Protein AF-A0A9E1JWP5-F1 (afdb_monomer)

Solvent-accessible surface area (backbone atoms only — not comparable to full-atom values): 7612 Å² total; per-residue (Å²): 111,70,70,62,51,55,50,48,55,52,43,50,50,52,27,52,54,22,52,48,39,33,73,70,42,87,47,67,68,60,11,50,54,23,44,45,51,25,50,55,39,47,25,54,53,28,49,74,68,72,36,54,70,60,21,51,46,44,47,54,47,46,48,53,49,52,46,47,51,47,52,52,51,59,65,71,44,82,80,72,88,74,72,92,70,92,63,67,77,74,50,50,65,55,5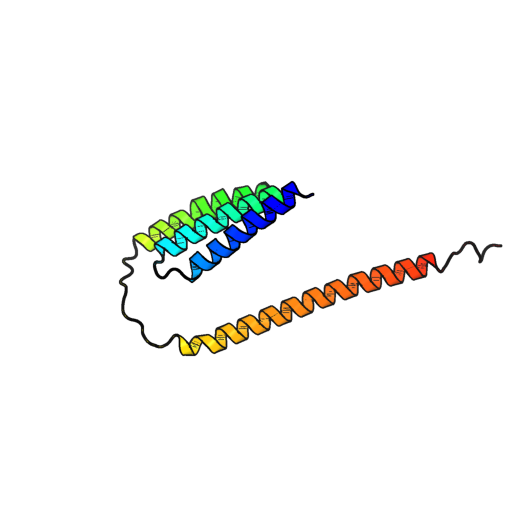5,50,51,54,50,50,52,56,50,50,52,50,51,51,53,55,51,54,53,53,51,55,55,52,53,53,52,52,52,53,50,51,58,64,68,58,55,73,68,70,82,74,110

Sequence (137 aa):
MMIKEIIFYTFSSILICGSLGVVLFRNPVYSAISLILTFITSAFLWFLLESEFLALILILVYVGAVMVLFLFVIMMLNINKQKKTSRFNSIAPLSLLIGLVILLELITLIWLQSTQFKETEAIVSNALSENNTLELG

Radius of gyration: 24.28 Å; Cα contacts (8 Å, |Δi|>4): 75; chains: 1; bounding box: 35×59×73 Å

Nearest PDB structures (foldseek):
  6tjv-assembly1_G  TM=8.830E-01  e=1.222E-05  Thermosynechococcus vestitus BP-1
  7zmh-assembly1_6  TM=8.378E-01  e=4.955E-05  Thermochaetoides thermophila DSM 1495
  7wg5-assembly1_G  TM=7.679E-01  e=1.809E-05  Arabidopsis thaliana
  8bef-assembly1_J  TM=7.869E-01  e=4.955E-05  Arabidopsis thaliana
  7ar8-assembly1_J  TM=7.041E-01  e=1.436E-04  Arabidopsis thaliana

Structure (mmCIF, N/CA/C/O backbone):
data_AF-A0A9E1JWP5-F1
#
_entry.id   AF-A0A9E1JWP5-F1
#
loop_
_atom_site.group_PDB
_atom_site.id
_atom_site.type_symbol
_atom_site.label_atom_id
_atom_site.label_alt_id
_atom_site.label_comp_id
_atom_site.label_asym_id
_atom_site.label_entity_id
_atom_site.label_seq_id
_atom_site.pdbx_PDB_ins_code
_atom_site.Cartn_x
_atom_site.Cartn_y
_atom_site.Cartn_z
_atom_site.occupancy
_atom_site.B_iso_or_equiv
_atom_site.auth_seq_id
_atom_site.auth_comp_id
_atom_site.auth_asym_id
_atom_site.auth_atom_id
_atom_site.pdbx_PDB_model_num
ATOM 1 N N . MET A 1 1 ? 18.212 -4.851 -15.940 1.00 63.19 1 MET A N 1
ATOM 2 C CA . MET A 1 1 ? 17.413 -5.599 -14.946 1.00 63.19 1 MET A CA 1
ATOM 3 C C . MET A 1 1 ? 17.635 -5.066 -13.536 1.00 63.19 1 MET A C 1
ATOM 5 O O . MET A 1 1 ? 16.721 -4.457 -13.000 1.00 63.19 1 MET A O 1
ATOM 9 N N . MET A 1 2 ? 18.866 -5.109 -13.014 1.00 83.94 2 MET A N 1
ATOM 10 C CA . MET A 1 2 ? 19.168 -4.804 -11.605 1.00 83.94 2 MET A CA 1
ATOM 11 C C . MET A 1 2 ? 18.658 -3.449 -11.061 1.00 83.94 2 MET A C 1
ATOM 13 O O . MET A 1 2 ? 18.109 -3.407 -9.968 1.00 83.94 2 MET A O 1
ATOM 17 N N . ILE A 1 3 ? 18.775 -2.335 -11.805 1.00 91.38 3 ILE A N 1
ATOM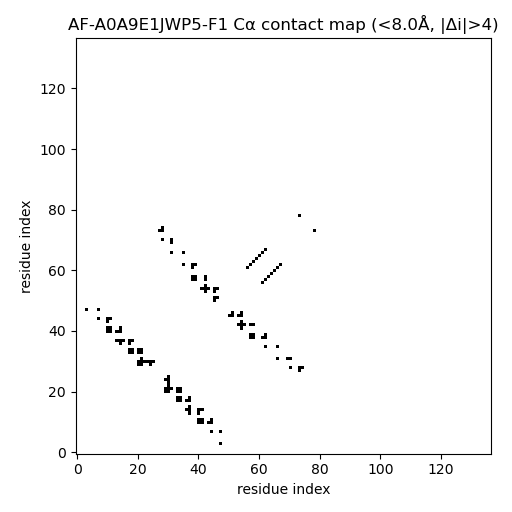 18 C CA . ILE A 1 3 ? 18.344 -1.016 -11.287 1.00 91.38 3 ILE A CA 1
ATOM 19 C C . ILE A 1 3 ? 16.819 -0.935 -11.092 1.00 91.38 3 ILE A C 1
ATOM 21 O O . ILE A 1 3 ? 16.354 -0.404 -10.087 1.00 91.38 3 ILE A O 1
ATOM 25 N N . LYS A 1 4 ? 16.038 -1.490 -12.035 1.00 90.25 4 LYS A N 1
ATOM 26 C CA . LYS A 1 4 ? 14.568 -1.479 -11.981 1.00 90.25 4 LYS A CA 1
ATOM 27 C C . LYS A 1 4 ? 14.080 -2.347 -10.820 1.00 90.25 4 LYS A C 1
ATOM 29 O O . LYS A 1 4 ? 13.182 -1.938 -10.099 1.00 90.25 4 LYS A O 1
ATOM 34 N N . GLU A 1 5 ? 14.716 -3.495 -10.599 1.00 92.69 5 GLU A N 1
ATOM 35 C CA . GLU A 1 5 ? 14.410 -4.401 -9.484 1.00 92.69 5 GLU A CA 1
ATOM 36 C C . GLU A 1 5 ? 14.709 -3.763 -8.122 1.00 92.69 5 GLU A C 1
ATOM 38 O O . GLU A 1 5 ? 13.864 -3.803 -7.232 1.00 92.69 5 GLU A O 1
ATOM 43 N N . ILE A 1 6 ? 15.866 -3.109 -7.962 1.00 94.94 6 ILE A N 1
ATOM 44 C CA . ILE A 1 6 ? 16.216 -2.408 -6.713 1.00 94.94 6 ILE A CA 1
ATOM 45 C C . ILE A 1 6 ? 15.183 -1.321 -6.393 1.00 94.94 6 ILE A C 1
ATOM 47 O O . ILE A 1 6 ? 14.713 -1.221 -5.256 1.00 94.94 6 ILE A O 1
ATOM 51 N N . ILE A 1 7 ? 14.806 -0.525 -7.397 1.00 94.62 7 ILE A N 1
ATOM 52 C CA . ILE A 1 7 ? 13.763 0.497 -7.269 1.00 94.62 7 ILE A CA 1
ATOM 53 C C . ILE A 1 7 ? 12.444 -0.173 -6.870 1.00 94.62 7 ILE A C 1
ATOM 55 O O . ILE A 1 7 ? 11.857 0.195 -5.854 1.00 94.62 7 ILE A O 1
ATOM 59 N N . PHE A 1 8 ? 12.017 -1.204 -7.600 1.00 95.12 8 PHE A N 1
ATOM 60 C CA . PHE A 1 8 ? 10.780 -1.929 -7.324 1.00 95.12 8 PHE A CA 1
ATOM 61 C C . PHE A 1 8 ? 10.709 -2.435 -5.879 1.00 95.12 8 PHE A C 1
ATOM 63 O O . PHE A 1 8 ? 9.745 -2.130 -5.177 1.00 95.12 8 PHE A O 1
ATOM 70 N N . TYR A 1 9 ? 11.734 -3.143 -5.397 1.00 95.38 9 TYR A N 1
ATOM 71 C CA . TYR A 1 9 ? 11.742 -3.677 -4.033 1.00 95.38 9 TYR A CA 1
ATOM 72 C C . TYR A 1 9 ? 11.754 -2.577 -2.971 1.00 95.38 9 TYR A C 1
ATOM 74 O O . TYR A 1 9 ? 11.083 -2.709 -1.946 1.00 95.38 9 TYR A O 1
ATOM 82 N N . THR A 1 10 ? 12.448 -1.468 -3.228 1.00 95.94 10 THR A N 1
ATOM 83 C CA . THR A 1 10 ? 12.471 -0.317 -2.315 1.00 95.94 10 THR A CA 1
ATOM 84 C C . THR A 1 10 ? 11.079 0.305 -2.189 1.00 95.94 10 THR A C 1
ATOM 86 O O . THR A 1 10 ? 10.547 0.418 -1.083 1.00 95.94 10 THR A O 1
ATOM 89 N N . PHE A 1 11 ? 10.444 0.650 -3.314 1.00 96.38 11 PHE A N 1
ATOM 90 C CA . PHE A 1 11 ? 9.100 1.239 -3.322 1.00 96.38 11 PHE A CA 1
ATOM 91 C C . PHE A 1 11 ? 8.042 0.250 -2.812 1.00 96.38 11 PHE A C 1
ATOM 93 O O . PHE A 1 11 ? 7.182 0.635 -2.024 1.00 96.38 11 PHE A O 1
ATOM 100 N N . SER A 1 12 ? 8.133 -1.034 -3.164 1.00 96.81 12 SER A N 1
ATOM 101 C CA . SER A 1 12 ? 7.228 -2.070 -2.653 1.00 96.81 12 SER A CA 1
ATOM 102 C C . SER A 1 12 ? 7.351 -2.238 -1.137 1.00 96.81 12 SER A C 1
ATOM 104 O O . SER A 1 12 ? 6.335 -2.363 -0.454 1.00 96.81 12 SER A O 1
ATOM 106 N N . SER A 1 13 ? 8.566 -2.207 -0.580 1.00 96.81 13 SER A N 1
ATOM 107 C CA . SER A 1 13 ? 8.753 -2.286 0.872 1.00 96.81 13 SER A CA 1
ATOM 108 C C . SER A 1 13 ? 8.154 -1.068 1.579 1.00 96.81 13 SER A C 1
ATOM 110 O O . SER A 1 13 ? 7.498 -1.223 2.608 1.00 96.81 13 SER A O 1
ATOM 112 N N . ILE A 1 14 ? 8.339 0.135 1.025 1.00 97.19 14 ILE A N 1
ATOM 113 C CA . ILE A 1 14 ? 7.745 1.371 1.559 1.00 97.19 14 ILE A CA 1
A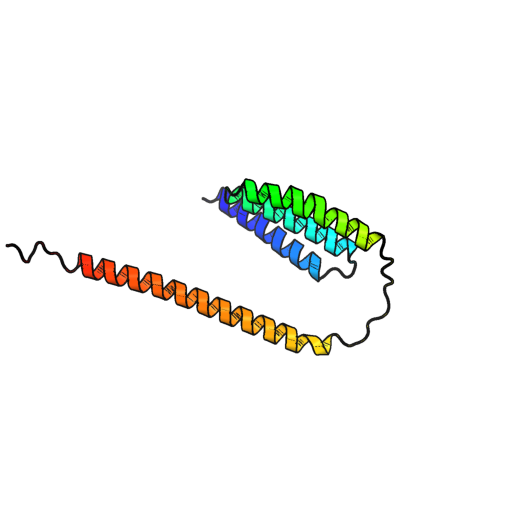TOM 114 C C . ILE A 1 14 ? 6.215 1.301 1.500 1.00 97.19 14 ILE A C 1
ATOM 116 O O . ILE A 1 14 ? 5.554 1.676 2.468 1.00 97.19 14 ILE A O 1
ATOM 120 N N . LEU A 1 15 ? 5.652 0.773 0.410 1.00 97.50 15 LEU A N 1
ATOM 121 C CA . LEU A 1 15 ? 4.208 0.607 0.239 1.00 97.50 15 LEU A CA 1
ATOM 122 C C . LEU A 1 15 ? 3.632 -0.328 1.303 1.00 97.50 15 LEU A C 1
ATOM 124 O O . LEU A 1 15 ? 2.645 0.021 1.951 1.00 97.50 15 LEU A O 1
ATOM 128 N N . ILE A 1 16 ? 4.270 -1.479 1.536 1.00 97.06 16 ILE A N 1
ATOM 129 C CA . ILE A 1 16 ? 3.836 -2.431 2.567 1.00 97.06 16 ILE A CA 1
ATOM 130 C C . ILE A 1 16 ? 3.898 -1.771 3.948 1.00 97.06 16 ILE A C 1
ATOM 132 O O . ILE A 1 16 ? 2.895 -1.774 4.666 1.00 97.06 16 ILE A O 1
ATOM 136 N N . CYS A 1 17 ? 5.015 -1.126 4.296 1.00 96.25 17 CYS A N 1
ATOM 137 C CA . CYS A 1 17 ? 5.159 -0.404 5.563 1.00 96.25 17 CYS A CA 1
ATOM 138 C C . CYS A 1 17 ? 4.091 0.690 5.737 1.00 96.25 17 CYS A C 1
ATOM 140 O O . CYS A 1 17 ? 3.489 0.806 6.806 1.00 96.25 17 CYS A O 1
ATOM 142 N N . GLY A 1 18 ? 3.808 1.460 4.684 1.00 95.44 18 GLY A N 1
ATOM 143 C CA . GLY A 1 18 ? 2.761 2.479 4.684 1.00 95.44 18 GLY A CA 1
ATOM 144 C C . GLY A 1 18 ? 1.361 1.887 4.860 1.00 95.44 18 GLY A C 1
ATOM 145 O O . GLY A 1 18 ? 0.563 2.432 5.622 1.00 95.44 18 GLY A O 1
ATOM 146 N N . SER A 1 19 ? 1.066 0.751 4.219 1.00 96.44 19 SER A N 1
ATOM 147 C CA . SER A 1 19 ? -0.241 0.081 4.305 1.00 96.44 19 SER A CA 1
ATOM 148 C C . SER A 1 19 ? -0.499 -0.488 5.699 1.00 96.44 19 SER A C 1
ATOM 150 O O . SER A 1 19 ? -1.605 -0.373 6.229 1.00 96.44 19 SER A O 1
ATOM 152 N N . LEU A 1 20 ? 0.552 -0.997 6.349 1.00 95.81 20 LEU A N 1
ATOM 153 C CA . LEU A 1 20 ? 0.505 -1.370 7.755 1.00 95.81 20 LEU A CA 1
ATOM 154 C C . LEU A 1 20 ? 0.202 -0.141 8.615 1.00 95.81 20 LEU A C 1
ATOM 156 O O . LEU A 1 20 ? -0.680 -0.205 9.467 1.00 95.81 20 LEU A O 1
ATOM 160 N N . GLY A 1 21 ? 0.851 0.998 8.355 1.00 93.25 21 GLY A N 1
ATOM 161 C CA . GLY A 1 21 ? 0.566 2.257 9.048 1.00 93.25 21 GLY A CA 1
ATOM 162 C C . GLY A 1 21 ? -0.913 2.665 8.993 1.00 93.25 21 GLY A C 1
ATOM 163 O O . GLY A 1 21 ? -1.472 3.062 10.016 1.00 93.25 21 GLY A O 1
ATOM 164 N N . VAL A 1 22 ? -1.587 2.479 7.851 1.00 94.25 22 VAL A N 1
ATOM 165 C CA . VAL A 1 22 ? -3.027 2.780 7.695 1.00 94.25 22 VAL A CA 1
ATOM 166 C C . VAL A 1 22 ? -3.878 2.028 8.721 1.00 94.25 22 VAL A C 1
ATOM 168 O O . VAL A 1 22 ? -4.769 2.618 9.335 1.00 94.25 22 VAL A O 1
ATOM 171 N N . VAL A 1 23 ? -3.587 0.742 8.928 1.00 91.56 23 VAL A N 1
ATOM 172 C CA . VAL A 1 23 ? -4.374 -0.150 9.794 1.00 91.56 23 VAL A CA 1
ATOM 173 C C . VAL A 1 23 ? -3.927 -0.073 11.257 1.00 91.56 23 VAL A C 1
ATOM 175 O O . VAL A 1 23 ? -4.750 -0.187 12.166 1.00 91.56 23 VAL A O 1
ATOM 178 N N . LEU A 1 24 ? -2.629 0.116 11.507 1.00 91.31 24 LEU A N 1
ATOM 179 C CA . LEU A 1 24 ? -2.058 0.098 12.856 1.00 91.31 24 LEU A CA 1
ATOM 180 C C . LEU A 1 24 ? -2.272 1.420 13.606 1.00 91.31 24 LEU A C 1
ATOM 182 O O . LEU A 1 24 ? -2.369 1.416 14.840 1.00 91.31 24 LEU A O 1
ATOM 186 N N . PHE A 1 25 ? -2.334 2.560 12.909 1.00 89.25 25 PHE A N 1
ATOM 187 C CA . PHE A 1 25 ? -2.524 3.845 13.576 1.00 89.25 25 PHE A CA 1
ATOM 188 C C . PHE A 1 25 ? -3.941 3.990 14.142 1.00 89.25 25 PHE A C 1
ATOM 190 O O . PHE A 1 25 ? -4.950 3.786 13.481 1.00 89.25 25 PHE A O 1
ATOM 197 N N . ARG A 1 26 ? -4.015 4.386 15.418 1.00 83.94 26 ARG A N 1
ATOM 198 C CA . ARG A 1 26 ? -5.287 4.577 16.142 1.00 83.94 26 ARG A CA 1
ATOM 199 C C . ARG A 1 26 ? -5.899 5.956 15.911 1.00 83.94 26 ARG A C 1
ATOM 201 O O . ARG A 1 26 ? -7.045 6.183 16.284 1.00 83.94 26 ARG A O 1
ATOM 208 N N . ASN A 1 27 ? -5.112 6.897 15.390 1.00 86.12 27 ASN A N 1
ATOM 209 C CA . ASN A 1 27 ? -5.600 8.213 15.013 1.00 86.12 27 ASN A CA 1
ATOM 210 C C . ASN A 1 27 ? -5.893 8.195 13.506 1.00 86.12 27 ASN A C 1
ATOM 212 O O . ASN A 1 27 ? -4.947 8.024 12.732 1.00 86.12 27 ASN A O 1
ATOM 216 N N . PRO A 1 28 ? -7.148 8.416 13.091 1.00 88.38 28 PRO A N 1
ATOM 217 C CA . PRO A 1 28 ? -7.535 8.377 11.684 1.00 88.38 28 PRO A CA 1
ATOM 218 C C . PRO A 1 28 ? -6.793 9.409 10.831 1.00 88.38 28 PRO A C 1
ATOM 220 O O . PRO A 1 28 ? -6.569 9.154 9.653 1.00 88.38 28 PRO A O 1
ATOM 223 N N . VAL A 1 29 ? -6.339 10.527 11.411 1.00 90.25 29 VAL A N 1
ATOM 224 C CA . VAL A 1 29 ? -5.510 11.509 10.691 1.00 90.25 29 VAL A CA 1
ATOM 225 C C . VAL A 1 29 ? -4.162 10.901 10.299 1.00 90.25 29 VAL A C 1
ATOM 227 O O . VAL A 1 29 ? -3.747 11.016 9.148 1.00 90.25 29 VAL A O 1
ATOM 230 N N . TYR A 1 30 ? -3.498 10.190 11.219 1.00 90.69 30 TYR A N 1
ATOM 231 C CA . TYR A 1 30 ? -2.236 9.506 10.910 1.00 90.69 30 TYR A CA 1
ATOM 232 C C . TYR A 1 30 ? -2.453 8.335 9.944 1.00 90.69 30 TYR A C 1
ATOM 234 O O . TYR A 1 30 ? -1.644 8.150 9.037 1.00 90.69 30 TYR A O 1
ATOM 242 N N . SER A 1 31 ? -3.561 7.596 10.073 1.00 92.38 31 SER A N 1
ATOM 243 C CA . SER A 1 31 ? -3.933 6.554 9.105 1.00 92.38 31 SER A CA 1
ATOM 244 C C . SER A 1 31 ? -4.131 7.121 7.700 1.00 92.38 31 SER A C 1
ATOM 246 O O . SER A 1 31 ? -3.633 6.548 6.736 1.00 92.38 31 SER A O 1
ATOM 248 N N . ALA A 1 32 ? -4.808 8.264 7.569 1.00 92.62 32 ALA A N 1
ATOM 249 C CA . ALA A 1 32 ? -5.073 8.889 6.277 1.00 92.62 32 ALA A CA 1
ATOM 250 C C . ALA A 1 32 ? -3.807 9.477 5.628 1.00 92.62 32 ALA A C 1
ATOM 252 O O . ALA A 1 32 ? -3.616 9.327 4.424 1.00 92.62 32 ALA A O 1
ATOM 253 N N . ILE A 1 33 ? -2.895 10.069 6.407 1.00 92.62 33 ILE A N 1
ATOM 254 C CA . ILE A 1 33 ? -1.580 10.499 5.896 1.00 92.62 33 ILE A CA 1
ATOM 255 C C . ILE A 1 33 ? -0.762 9.286 5.418 1.00 92.62 33 ILE A C 1
ATOM 257 O O . ILE A 1 33 ? -0.148 9.338 4.352 1.00 92.62 33 ILE A O 1
ATOM 261 N N . SER A 1 34 ? -0.797 8.173 6.161 1.00 94.94 34 SER A N 1
ATOM 262 C CA . SER A 1 34 ? -0.161 6.915 5.741 1.00 94.94 34 SER A CA 1
ATOM 263 C C . SER A 1 34 ? -0.778 6.369 4.449 1.00 94.94 34 SER A C 1
ATOM 265 O O . SER A 1 34 ? -0.063 5.871 3.585 1.00 94.94 34 SER A O 1
ATOM 267 N N . LEU A 1 35 ? -2.093 6.515 4.272 1.00 94.62 35 LEU A N 1
ATOM 268 C CA . LEU A 1 35 ? -2.802 6.088 3.065 1.00 94.62 35 LEU A CA 1
ATOM 269 C C . LEU A 1 35 ? -2.391 6.926 1.845 1.00 94.62 35 LEU A C 1
ATOM 271 O O . LEU A 1 35 ? -2.104 6.376 0.783 1.00 94.62 35 LEU A O 1
ATOM 275 N N . ILE A 1 36 ? -2.262 8.244 2.010 1.00 95.69 36 ILE A N 1
ATOM 276 C CA . ILE A 1 36 ? -1.733 9.131 0.964 1.00 95.69 36 ILE A CA 1
ATOM 277 C C . ILE A 1 36 ? -0.327 8.696 0.543 1.00 95.69 36 ILE A C 1
ATOM 279 O O . ILE A 1 36 ? -0.064 8.575 -0.654 1.00 95.69 36 ILE A O 1
ATOM 283 N N . LEU A 1 37 ? 0.549 8.392 1.509 1.00 96.38 37 LEU A N 1
ATOM 284 C CA 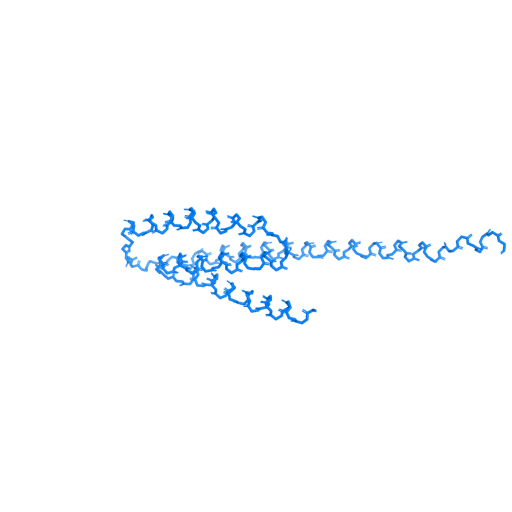. LEU A 1 37 ? 1.880 7.862 1.216 1.00 96.38 37 LEU A CA 1
ATOM 285 C C . LEU A 1 37 ? 1.788 6.581 0.373 1.00 96.38 37 LEU A C 1
ATOM 287 O O . LEU A 1 37 ? 2.443 6.502 -0.661 1.00 96.38 37 LEU A O 1
ATOM 291 N N . THR A 1 38 ? 0.931 5.621 0.745 1.00 97.19 38 THR A N 1
ATOM 292 C CA . THR A 1 38 ? 0.784 4.364 -0.017 1.00 97.19 38 THR A CA 1
ATOM 293 C C . THR A 1 38 ? 0.321 4.569 -1.455 1.00 97.19 38 THR A C 1
ATOM 295 O O . THR A 1 38 ? 0.850 3.917 -2.353 1.00 97.19 38 THR A O 1
ATOM 298 N N . PHE A 1 39 ? -0.616 5.486 -1.706 1.00 96.62 39 PHE A N 1
ATOM 299 C CA . PHE A 1 39 ? -1.085 5.769 -3.063 1.00 96.62 39 PHE A CA 1
ATOM 300 C C . PHE A 1 39 ? -0.028 6.473 -3.907 1.00 96.62 39 PHE A C 1
ATOM 302 O O . PHE A 1 39 ? 0.151 6.117 -5.069 1.00 96.62 39 PHE A O 1
ATOM 309 N N . ILE A 1 40 ? 0.730 7.405 -3.325 1.00 96.44 40 ILE A N 1
ATOM 310 C CA . ILE A 1 40 ? 1.856 8.035 -4.022 1.00 96.44 40 ILE A CA 1
ATOM 311 C C . ILE A 1 40 ? 2.921 6.981 -4.361 1.00 96.44 40 ILE A C 1
ATOM 313 O O . ILE A 1 40 ? 3.371 6.902 -5.503 1.00 96.44 40 ILE A O 1
ATOM 317 N N . THR A 1 41 ? 3.291 6.118 -3.410 1.00 97.19 41 THR A N 1
ATOM 318 C CA . THR A 1 41 ? 4.249 5.023 -3.640 1.00 97.19 41 THR A CA 1
ATOM 319 C C . THR A 1 41 ? 3.744 4.031 -4.696 1.00 97.19 41 THR A C 1
ATOM 321 O O . THR A 1 41 ? 4.518 3.596 -5.547 1.00 97.19 41 THR A O 1
ATOM 324 N N . SER A 1 42 ? 2.448 3.715 -4.699 1.00 97.00 42 SER A N 1
ATOM 325 C CA . SER A 1 42 ? 1.830 2.862 -5.720 1.00 97.00 42 SER A CA 1
ATOM 326 C C . SER A 1 42 ? 1.850 3.505 -7.108 1.00 97.00 42 SER A C 1
ATOM 328 O O . SER A 1 42 ? 2.071 2.805 -8.093 1.00 97.00 42 SER A O 1
ATOM 330 N N . ALA A 1 43 ? 1.672 4.825 -7.209 1.00 96.69 43 ALA A N 1
ATOM 331 C CA . ALA A 1 43 ? 1.772 5.529 -8.485 1.00 96.69 43 ALA A CA 1
ATOM 332 C C . ALA A 1 43 ? 3.191 5.435 -9.071 1.00 96.69 43 ALA A C 1
ATOM 334 O O . ALA A 1 43 ? 3.345 5.210 -10.269 1.00 96.69 43 ALA A O 1
ATOM 335 N N . PHE A 1 44 ? 4.229 5.515 -8.229 1.00 95.31 44 PHE A N 1
ATOM 336 C CA . PHE A 1 44 ? 5.611 5.276 -8.661 1.00 95.31 44 PHE A CA 1
ATOM 337 C C . PHE A 1 44 ? 5.840 3.845 -9.162 1.00 95.31 44 PHE A C 1
ATOM 339 O O . PHE A 1 44 ? 6.548 3.658 -10.152 1.00 95.31 44 PHE A O 1
ATOM 346 N N . LEU A 1 45 ? 5.217 2.839 -8.538 1.00 95.75 45 LEU A N 1
ATOM 347 C CA . LEU A 1 45 ? 5.255 1.468 -9.056 1.00 95.75 45 LEU A CA 1
ATOM 348 C C . LEU A 1 45 ? 4.560 1.367 -10.421 1.00 95.75 45 LEU A C 1
ATOM 350 O O . LEU A 1 45 ? 5.106 0.739 -11.324 1.00 95.75 45 LEU A O 1
ATOM 354 N N . TRP A 1 46 ? 3.412 2.024 -10.613 1.00 95.50 46 TRP A N 1
ATOM 355 C CA . TRP A 1 46 ? 2.728 2.065 -11.912 1.00 95.50 46 TRP A CA 1
ATOM 356 C C . TRP A 1 46 ? 3.516 2.798 -12.999 1.00 95.50 46 TRP A C 1
ATOM 358 O O . TRP A 1 46 ? 3.514 2.336 -14.138 1.00 95.50 46 TRP A O 1
ATOM 368 N N . PHE A 1 47 ? 4.270 3.847 -12.662 1.00 93.75 47 PHE A N 1
ATOM 369 C CA . PHE A 1 47 ? 5.232 4.433 -13.601 1.00 93.75 47 PHE A CA 1
ATOM 370 C C . PHE A 1 47 ? 6.337 3.449 -13.996 1.00 93.75 47 PHE A C 1
ATOM 372 O O . PHE A 1 47 ? 6.730 3.406 -15.158 1.00 93.75 47 PHE A O 1
ATOM 379 N N . LEU A 1 48 ? 6.812 2.620 -13.062 1.00 93.12 48 LEU A N 1
ATOM 380 C CA . LEU A 1 48 ? 7.823 1.598 -13.354 1.00 93.12 48 LEU A CA 1
ATOM 381 C C . LEU A 1 48 ? 7.297 0.489 -14.284 1.00 93.12 48 LEU A C 1
ATOM 383 O O . LEU A 1 48 ? 8.074 -0.107 -15.028 1.00 93.12 48 LEU A O 1
ATOM 387 N N . LEU A 1 49 ? 5.985 0.243 -14.235 1.00 93.62 49 LEU A N 1
ATOM 388 C CA . LEU A 1 49 ? 5.226 -0.661 -15.107 1.00 93.62 49 LEU A CA 1
ATOM 389 C C . LEU A 1 49 ? 4.803 -0.008 -16.436 1.00 93.62 49 LEU A C 1
ATOM 391 O O . LEU A 1 49 ? 4.037 -0.615 -17.179 1.00 93.62 49 LEU A O 1
ATOM 395 N N . GLU A 1 50 ? 5.256 1.218 -16.722 1.00 93.69 50 GLU A N 1
ATOM 396 C CA . GLU A 1 50 ? 4.901 1.978 -17.933 1.00 93.69 50 GLU A CA 1
ATOM 397 C C . GLU A 1 50 ? 3.376 2.229 -18.057 1.00 93.69 50 GLU A C 1
ATOM 399 O O . GLU A 1 50 ? 2.840 2.486 -19.133 1.00 93.69 50 GLU A O 1
ATOM 404 N N . SER A 1 51 ? 2.652 2.204 -16.928 1.00 95.44 51 SER A N 1
ATOM 405 C CA . SER A 1 51 ? 1.211 2.475 -16.839 1.00 95.44 51 SER A CA 1
ATOM 406 C C . SER A 1 51 ? 0.954 3.932 -16.442 1.00 95.44 51 SER A C 1
ATOM 408 O O . SER A 1 51 ? 0.506 4.249 -15.336 1.00 95.44 51 SER A O 1
ATOM 410 N N . GLU A 1 52 ? 1.275 4.847 -17.354 1.00 93.81 52 GLU A N 1
ATOM 411 C CA . GLU A 1 52 ? 1.286 6.288 -17.071 1.00 93.81 52 GLU A CA 1
ATOM 412 C C . GLU A 1 52 ? -0.107 6.843 -16.752 1.00 93.81 52 GLU A C 1
ATOM 414 O O . GLU A 1 52 ? -0.297 7.535 -15.752 1.00 93.81 52 GLU A O 1
ATOM 419 N N . PHE A 1 53 ? -1.110 6.507 -17.566 1.00 96.31 53 PHE A N 1
ATOM 420 C CA . PHE A 1 53 ? -2.478 7.001 -17.384 1.00 96.31 53 PHE A CA 1
ATOM 421 C C . PHE A 1 53 ? -3.067 6.589 -16.029 1.00 96.31 53 PHE A C 1
ATOM 423 O O . PHE A 1 53 ? -3.682 7.400 -15.334 1.00 96.31 53 PHE A O 1
ATOM 430 N N . LEU A 1 54 ? -2.835 5.338 -15.626 1.00 95.94 54 LEU A N 1
ATOM 431 C CA . LEU A 1 54 ? -3.343 4.805 -14.368 1.00 95.94 54 LEU A CA 1
ATOM 432 C C . LEU A 1 54 ? -2.628 5.444 -13.166 1.00 95.94 54 LEU A C 1
ATOM 434 O O . LEU A 1 54 ? -3.290 5.833 -12.202 1.00 95.94 54 LEU A O 1
ATOM 438 N N . ALA A 1 55 ? -1.303 5.633 -13.250 1.00 96.31 55 ALA A N 1
ATOM 439 C CA . ALA A 1 55 ? -0.513 6.362 -12.251 1.00 96.31 55 ALA A CA 1
ATOM 440 C C . ALA A 1 55 ? -1.017 7.798 -12.055 1.00 96.31 55 ALA A C 1
ATOM 442 O O . ALA A 1 55 ? -1.223 8.240 -10.921 1.00 96.31 55 ALA A O 1
ATOM 443 N N . LEU A 1 56 ? -1.280 8.508 -13.153 1.00 96.38 56 LEU A N 1
ATOM 444 C CA . LEU A 1 56 ? -1.786 9.877 -13.115 1.00 96.38 56 LEU A CA 1
ATOM 445 C C . LEU A 1 56 ? -3.185 9.958 -12.498 1.00 96.38 56 LEU A C 1
ATOM 447 O O . LEU A 1 56 ? -3.419 10.820 -11.652 1.00 96.38 56 LEU A O 1
ATOM 451 N N . ILE A 1 57 ? -4.100 9.050 -12.853 1.00 97.06 57 ILE A N 1
ATOM 452 C CA . ILE A 1 57 ? -5.439 9.001 -12.245 1.00 97.06 57 ILE A CA 1
ATOM 453 C C . ILE A 1 57 ? -5.365 8.679 -10.751 1.00 97.06 57 ILE A C 1
ATOM 455 O O . ILE A 1 57 ? -6.115 9.271 -9.970 1.00 97.06 57 ILE A O 1
ATOM 459 N N . LEU A 1 58 ? -4.459 7.792 -10.326 1.00 96.19 58 LEU A N 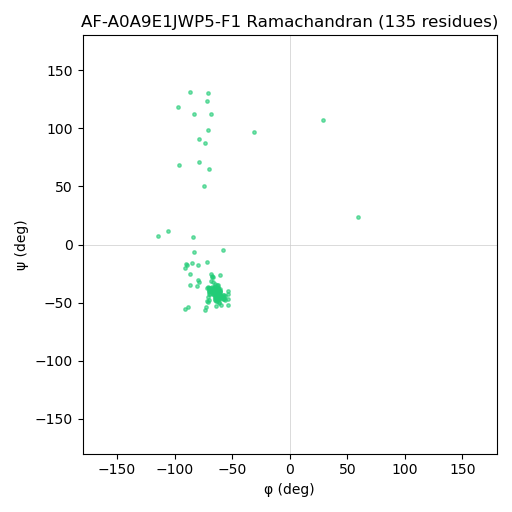1
ATOM 460 C CA . LEU A 1 58 ? -4.274 7.486 -8.904 1.00 96.19 58 LEU A CA 1
ATOM 461 C C . LEU A 1 58 ? -3.905 8.736 -8.108 1.00 96.19 58 LEU A C 1
ATOM 463 O O . LEU A 1 58 ? -4.464 9.003 -7.046 1.00 96.19 58 LEU A O 1
ATOM 467 N N . ILE A 1 59 ? -2.982 9.533 -8.636 1.00 95.81 59 ILE A N 1
ATOM 468 C CA . ILE A 1 59 ? -2.558 10.762 -7.971 1.00 95.81 59 ILE A CA 1
ATOM 469 C C . ILE A 1 59 ? -3.678 11.806 -8.037 1.00 95.81 59 ILE A C 1
ATOM 471 O O . ILE A 1 59 ? -4.055 12.378 -7.017 1.00 95.81 59 ILE A O 1
ATOM 475 N N . LEU A 1 60 ? -4.242 12.051 -9.218 1.00 96.00 60 LEU A N 1
ATOM 476 C CA . LEU A 1 60 ? -5.181 13.151 -9.424 1.00 96.00 60 LEU A CA 1
ATOM 477 C C . LEU A 1 60 ? -6.527 12.907 -8.731 1.00 96.00 60 LEU A C 1
ATOM 479 O O . LEU A 1 60 ? -7.031 13.782 -8.029 1.00 96.00 60 LEU A O 1
ATOM 483 N N . VAL A 1 61 ? -7.109 11.722 -8.905 1.00 95.94 61 VAL A N 1
ATOM 484 C CA . VAL A 1 61 ? -8.452 11.415 -8.398 1.00 95.94 61 VAL A CA 1
ATOM 485 C C . VAL A 1 61 ? -8.378 10.884 -6.974 1.00 95.94 61 VAL A C 1
ATOM 487 O O . VAL A 1 61 ? -9.026 11.439 -6.086 1.00 95.94 61 VAL A O 1
ATOM 490 N N . TYR A 1 62 ? -7.583 9.840 -6.724 1.00 95.25 62 TYR A N 1
ATOM 491 C CA . TYR A 1 62 ? -7.558 9.226 -5.396 1.00 95.25 62 TYR A CA 1
ATOM 492 C C . TYR A 1 62 ? -6.833 10.106 -4.384 1.00 95.25 62 TYR A C 1
ATOM 494 O O . TYR A 1 62 ? -7.437 10.476 -3.379 1.00 95.25 62 TYR A O 1
ATOM 502 N N . VAL A 1 63 ? -5.576 10.480 -4.636 1.00 95.38 63 VAL A N 1
ATOM 503 C CA . VAL A 1 63 ? -4.826 11.325 -3.690 1.00 95.38 63 VAL A CA 1
ATOM 504 C C . VAL A 1 63 ? -5.373 12.754 -3.673 1.00 95.38 63 VAL A C 1
ATOM 506 O O . VAL A 1 63 ? -5.580 13.306 -2.595 1.00 95.38 63 VAL A O 1
ATOM 509 N N . GLY A 1 64 ? -5.642 13.337 -4.842 1.00 93.12 64 GLY A N 1
ATOM 510 C CA . GLY A 1 64 ? -6.053 14.735 -4.974 1.00 93.12 64 GLY A CA 1
ATOM 511 C C . GLY A 1 64 ? -7.484 15.017 -4.517 1.00 93.12 64 GLY A C 1
ATOM 512 O O . GLY A 1 64 ? -7.691 15.890 -3.679 1.00 93.12 64 GLY A O 1
ATOM 513 N N . ALA A 1 65 ? -8.476 14.296 -5.044 1.00 93.56 65 ALA A N 1
ATOM 514 C CA . ALA A 1 65 ? -9.881 14.574 -4.739 1.00 93.56 65 ALA A CA 1
ATOM 515 C C . ALA A 1 65 ? -10.382 13.776 -3.527 1.00 93.56 65 ALA A C 1
ATOM 517 O O . ALA A 1 65 ? -10.863 14.353 -2.551 1.00 93.56 65 ALA A O 1
ATOM 518 N N . VAL A 1 66 ? -10.258 12.446 -3.567 1.00 95.31 66 VAL A N 1
ATOM 519 C CA . VAL A 1 66 ? -10.895 11.571 -2.571 1.00 95.31 66 VAL A CA 1
ATOM 520 C C . VAL A 1 66 ? -10.196 11.668 -1.214 1.00 95.31 66 VAL A C 1
ATOM 522 O O . VAL A 1 66 ? -10.869 11.855 -0.202 1.00 95.31 66 VAL A O 1
ATOM 525 N N . MET A 1 67 ? -8.863 11.577 -1.161 1.00 94.25 67 MET A N 1
ATOM 526 C CA . MET A 1 67 ? -8.131 11.593 0.113 1.00 94.25 67 MET A CA 1
ATOM 527 C C . MET A 1 67 ? -8.131 12.964 0.784 1.00 94.25 67 MET A C 1
ATOM 529 O O . MET A 1 67 ? -8.258 13.023 2.003 1.00 94.25 67 MET A O 1
ATOM 533 N N . VAL A 1 68 ? -8.053 14.067 0.033 1.00 91.06 68 VAL A N 1
ATOM 534 C CA . VAL A 1 68 ? -8.153 15.417 0.619 1.00 91.06 68 VAL A CA 1
ATOM 535 C C . VAL A 1 68 ? -9.554 15.668 1.180 1.00 91.06 68 VAL A C 1
ATOM 537 O O . VAL A 1 68 ? -9.682 16.168 2.299 1.00 91.06 68 VAL A O 1
ATOM 540 N N . LEU A 1 69 ? -10.606 15.258 0.461 1.00 93.62 69 LEU A N 1
ATOM 541 C CA . LEU A 1 69 ? -11.976 15.316 0.975 1.00 93.62 69 LEU A CA 1
ATOM 542 C C . LEU A 1 69 ? -12.129 14.443 2.226 1.00 93.62 69 LEU A C 1
ATOM 544 O O . LEU A 1 69 ? -12.706 14.881 3.219 1.00 93.62 69 LEU A O 1
ATOM 548 N N . PHE A 1 70 ? -11.559 13.238 2.217 1.00 89.88 70 PHE A N 1
ATOM 549 C CA . PHE A 1 70 ? -11.567 12.359 3.380 1.00 89.88 70 PHE A CA 1
ATOM 550 C C . PHE A 1 70 ? -10.840 12.986 4.576 1.00 89.88 70 PHE A C 1
ATOM 552 O O . PHE A 1 70 ? -11.386 12.979 5.676 1.00 89.88 70 PHE A O 1
ATOM 559 N N . LEU A 1 71 ? -9.664 13.593 4.372 1.00 90.19 71 LEU A N 1
ATOM 560 C CA . LEU A 1 71 ? -8.926 14.326 5.406 1.00 90.19 71 LEU A CA 1
AT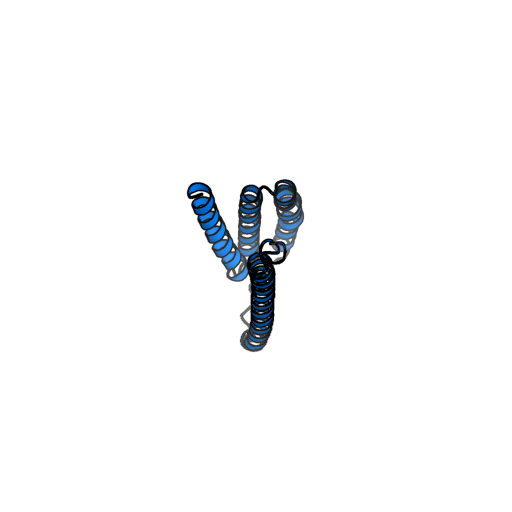OM 561 C C . LEU A 1 71 ? -9.755 15.461 6.012 1.00 90.19 71 LEU A C 1
ATOM 563 O O . LEU A 1 71 ? -9.779 15.631 7.232 1.00 90.19 71 LEU A O 1
ATOM 567 N N . PHE A 1 72 ? -10.462 16.213 5.172 1.00 89.81 72 PHE A N 1
ATOM 568 C CA . PHE A 1 72 ? -11.357 17.265 5.635 1.00 89.81 72 PHE A CA 1
ATOM 569 C C . PHE A 1 72 ? -12.495 16.694 6.494 1.00 89.81 72 PHE A C 1
ATOM 571 O O . PHE A 1 72 ? -12.745 17.176 7.600 1.00 89.81 72 PHE A O 1
ATOM 578 N N . VAL A 1 73 ? -13.131 15.613 6.031 1.00 92.06 73 VAL A N 1
ATOM 579 C CA . VAL A 1 73 ? -14.221 14.933 6.745 1.00 92.06 73 VAL A CA 1
ATOM 580 C C . VAL A 1 73 ? -13.755 14.396 8.098 1.00 92.06 73 VAL A C 1
ATOM 582 O O . VAL A 1 73 ? -14.394 14.677 9.111 1.00 92.06 73 VAL A O 1
ATOM 585 N N . ILE A 1 74 ? -12.640 13.662 8.157 1.00 89.06 74 ILE A N 1
ATOM 586 C CA . ILE A 1 74 ? -12.160 13.080 9.421 1.00 89.06 74 ILE A CA 1
ATOM 587 C C . ILE A 1 74 ? -11.691 14.135 10.420 1.00 89.06 74 ILE A C 1
ATOM 589 O O . ILE A 1 74 ? -11.738 13.875 11.617 1.00 89.06 74 ILE A O 1
ATOM 593 N N . MET A 1 75 ? -11.224 15.295 9.951 1.00 87.88 75 MET A N 1
ATOM 594 C CA . MET A 1 75 ? -10.774 16.377 10.826 1.00 87.88 75 MET A CA 1
ATOM 595 C C . MET A 1 75 ? -11.952 17.192 11.365 1.00 87.88 75 MET A C 1
ATOM 597 O O . MET A 1 75 ? -11.922 17.626 12.514 1.00 87.88 75 MET A O 1
ATOM 601 N N . MET A 1 76 ? -13.001 17.376 10.558 1.00 87.81 76 MET A N 1
ATOM 602 C CA . MET A 1 76 ? -14.253 17.989 11.004 1.00 87.81 76 MET A CA 1
ATOM 603 C C . MET A 1 76 ? -15.001 17.080 11.994 1.00 87.81 76 MET A C 1
ATOM 605 O O . MET A 1 76 ? -15.670 17.562 12.910 1.00 87.81 76 MET A O 1
ATOM 609 N N . LEU A 1 77 ? -14.868 15.758 11.845 1.00 85.31 77 LEU A N 1
ATOM 610 C CA . LEU A 1 77 ? -15.329 14.797 12.839 1.00 85.31 77 LEU A CA 1
ATOM 611 C C . LEU A 1 77 ? -14.468 14.916 14.104 1.00 85.31 77 LEU A C 1
ATOM 613 O O . LEU A 1 77 ? -13.297 14.546 14.133 1.00 85.31 77 LEU A O 1
ATOM 617 N N . ASN A 1 78 ? -15.061 15.393 15.198 1.00 73.88 78 ASN A N 1
ATOM 618 C CA . ASN A 1 78 ? -14.405 15.370 16.501 1.00 73.88 78 ASN A CA 1
ATOM 619 C C . ASN A 1 78 ? -14.398 13.932 17.050 1.00 73.88 78 ASN A C 1
ATOM 621 O O . ASN A 1 78 ? -15.317 13.498 17.750 1.00 73.88 78 ASN A O 1
ATOM 625 N N . ILE A 1 79 ? -13.374 13.165 16.679 1.00 70.44 79 ILE A N 1
ATOM 626 C CA . ILE A 1 79 ? -13.238 11.754 17.047 1.00 70.44 79 ILE A CA 1
ATOM 627 C C . ILE A 1 79 ? -12.722 11.679 18.485 1.00 70.44 79 ILE A C 1
ATOM 629 O O . ILE A 1 79 ? -11.521 11.683 18.767 1.00 70.44 79 ILE A O 1
ATOM 633 N N . ASN A 1 80 ? -13.668 11.637 19.420 1.00 62.00 80 ASN A N 1
ATOM 634 C CA . ASN A 1 80 ? -13.383 11.545 20.841 1.00 62.00 80 ASN A CA 1
ATOM 635 C C . ASN A 1 80 ? -12.872 10.129 21.162 1.00 62.00 80 ASN A C 1
ATOM 637 O O . ASN A 1 80 ? -13.540 9.138 20.860 1.00 62.00 80 ASN A O 1
ATOM 641 N N . LYS A 1 81 ? -11.675 10.019 21.755 1.00 63.12 81 LYS A N 1
ATOM 642 C CA . LYS A 1 81 ? -10.998 8.747 22.076 1.00 63.12 81 LYS A CA 1
ATOM 643 C C . LYS A 1 81 ? -11.716 8.011 23.219 1.00 63.12 81 LYS A C 1
ATOM 645 O O . LYS A 1 81 ? -11.166 7.856 24.308 1.00 63.12 81 LYS A O 1
ATOM 650 N N . GLN A 1 82 ? -12.955 7.572 23.019 1.00 52.84 82 GLN A N 1
ATOM 651 C CA . GLN A 1 82 ? -13.707 6.876 24.056 1.00 52.84 82 GLN A CA 1
ATOM 652 C C . GLN A 1 82 ? -13.358 5.384 24.106 1.00 52.84 82 GLN A C 1
ATOM 654 O O . GLN A 1 82 ? -13.610 4.609 23.190 1.00 52.84 82 GLN A O 1
ATOM 659 N N . LYS A 1 83 ? -12.718 5.043 25.228 1.00 52.94 83 LYS A N 1
ATOM 660 C CA . LYS A 1 83 ? -12.722 3.784 25.983 1.00 52.94 83 LYS A CA 1
ATOM 661 C C . LYS A 1 83 ? -12.962 2.488 25.188 1.00 52.94 83 LYS A C 1
ATOM 663 O O . LYS A 1 83 ? -14.077 2.111 24.855 1.00 52.94 83 LYS A O 1
ATOM 668 N N . LYS A 1 84 ? -11.855 1.753 25.048 1.00 60.88 84 LYS A N 1
ATOM 669 C CA . LYS A 1 84 ? -11.720 0.311 24.793 1.00 60.88 84 LYS A CA 1
ATOM 670 C C . LYS A 1 84 ? -12.875 -0.489 25.421 1.00 60.88 84 LYS A C 1
ATOM 672 O O . LYS A 1 84 ? -12.805 -0.836 26.598 1.00 60.88 84 LYS A O 1
ATOM 677 N N . THR A 1 85 ? -13.907 -0.815 24.646 1.00 53.22 85 THR A N 1
ATOM 678 C CA . THR A 1 85 ? -14.800 -1.925 24.988 1.00 53.22 85 THR A CA 1
ATOM 679 C C . THR A 1 85 ? -14.186 -3.197 24.414 1.00 53.22 85 THR A C 1
ATOM 681 O O . THR A 1 85 ? -13.697 -3.242 23.284 1.00 53.22 85 THR A O 1
ATOM 684 N N . SER A 1 86 ? -14.109 -4.226 25.248 1.00 54.19 86 SER A N 1
ATOM 685 C CA . SER A 1 86 ? -13.426 -5.494 25.002 1.00 54.19 86 SER A CA 1
ATOM 686 C C . SER A 1 86 ? -14.190 -6.398 24.024 1.00 54.19 86 SER A C 1
ATOM 688 O O . SER A 1 86 ? -14.423 -7.568 24.316 1.00 54.19 86 SER A O 1
ATOM 690 N N . ARG A 1 87 ? -14.599 -5.877 22.861 1.00 55.97 87 ARG A N 1
ATOM 691 C CA . ARG A 1 87 ? -15.293 -6.651 21.814 1.00 55.97 87 ARG A CA 1
ATOM 692 C C . ARG A 1 87 ? -14.422 -6.969 20.595 1.00 55.97 87 ARG A C 1
ATOM 694 O O . ARG A 1 87 ? -14.924 -7.456 19.593 1.00 55.97 87 ARG A O 1
ATOM 701 N N . PHE A 1 88 ? -13.111 -6.745 20.688 1.00 58.09 88 PHE A N 1
ATOM 702 C CA . PHE A 1 88 ? -12.155 -7.117 19.637 1.00 58.09 88 PHE A CA 1
ATOM 703 C C . PHE A 1 88 ? -12.023 -8.646 19.475 1.00 58.09 88 PHE A C 1
ATOM 705 O O . PHE A 1 88 ? -11.797 -9.137 18.376 1.00 58.09 88 PHE A O 1
ATOM 712 N N . ASN A 1 89 ? -12.267 -9.424 20.537 1.00 60.56 89 ASN A N 1
ATOM 713 C CA . ASN A 1 89 ? -12.102 -10.882 20.497 1.00 60.56 89 ASN A CA 1
ATOM 714 C C . ASN A 1 89 ? -13.179 -11.624 19.682 1.00 60.56 89 ASN A C 1
ATOM 716 O O . ASN A 1 89 ? -12.988 -12.789 19.356 1.00 60.56 89 ASN A O 1
ATOM 720 N N . SER A 1 90 ? -14.301 -10.973 19.346 1.00 64.25 90 SER A N 1
ATOM 721 C CA . SER A 1 90 ? -15.398 -11.621 18.608 1.00 64.25 90 SER A CA 1
ATOM 722 C C . SER A 1 90 ? -15.277 -11.493 17.086 1.00 64.25 90 SER A C 1
ATOM 724 O O . SER A 1 90 ? -15.889 -12.286 16.379 1.00 64.25 90 SER A O 1
ATOM 726 N N . ILE A 1 91 ? -14.501 -10.526 16.576 1.00 64.44 91 ILE A N 1
ATOM 727 C CA . ILE A 1 91 ? -14.236 -10.360 15.131 1.00 64.44 91 ILE A CA 1
ATOM 728 C C . ILE A 1 91 ? -12.998 -11.136 14.663 1.00 64.44 91 ILE A C 1
ATOM 730 O O . ILE A 1 91 ? -12.863 -11.402 13.474 1.00 64.44 91 ILE A O 1
ATOM 734 N N . ALA A 1 92 ? -12.135 -11.552 15.594 1.00 75.06 92 ALA A N 1
ATOM 735 C CA . ALA A 1 92 ? -10.948 -12.359 15.323 1.00 75.06 92 ALA A CA 1
ATOM 736 C C . ALA A 1 92 ? -11.224 -13.664 14.535 1.00 75.06 92 ALA A C 1
ATOM 738 O O . ALA A 1 92 ? -10.529 -13.900 13.542 1.00 75.06 92 ALA A O 1
ATOM 739 N N . PRO A 1 93 ? -12.232 -14.497 14.882 1.00 79.81 93 PRO A N 1
ATOM 740 C CA . PRO A 1 93 ? -12.530 -15.692 14.088 1.00 79.81 93 PRO A CA 1
ATOM 741 C C . PRO A 1 93 ? -13.063 -15.343 12.693 1.00 79.81 93 PRO A C 1
ATOM 743 O O . PRO A 1 93 ? -12.772 -16.050 11.733 1.00 79.81 93 PRO A O 1
ATOM 746 N N . LEU A 1 94 ? -13.787 -14.227 12.555 1.00 81.88 94 LEU A N 1
ATOM 747 C CA . LEU A 1 94 ? -14.330 -13.790 11.271 1.00 81.88 94 LEU A CA 1
ATOM 748 C C . LEU A 1 94 ? -13.221 -13.304 10.327 1.00 81.88 94 LEU A C 1
ATOM 750 O O . LEU A 1 94 ? -13.206 -13.688 9.161 1.00 81.88 94 LEU A O 1
ATOM 754 N N . SER A 1 95 ? -12.249 -12.535 10.833 1.00 80.19 95 SER A N 1
ATOM 755 C CA . SER A 1 95 ? -11.072 -12.140 10.046 1.00 80.19 95 SER A CA 1
ATOM 756 C C . SER A 1 95 ? -10.226 -13.338 9.609 1.00 80.19 95 SER A C 1
ATOM 758 O O . SER A 1 95 ? -9.687 -13.330 8.506 1.00 80.19 95 SER A O 1
ATOM 760 N N . LEU A 1 96 ? -10.140 -14.382 10.442 1.00 87.75 96 LEU A N 1
ATOM 761 C CA . LEU A 1 96 ? -9.414 -15.608 10.110 1.00 87.75 96 LEU A CA 1
ATOM 762 C C . LEU A 1 96 ? -10.137 -16.407 9.021 1.00 87.75 96 LEU A C 1
ATOM 764 O O . LEU A 1 96 ? -9.491 -16.897 8.101 1.00 87.75 96 LEU A O 1
ATOM 768 N N . LEU A 1 97 ? -11.469 -16.483 9.086 1.00 91.06 97 LEU A N 1
ATOM 769 C CA . LEU A 1 97 ? -12.283 -17.147 8.069 1.00 91.06 97 LEU A CA 1
ATOM 770 C C . LEU A 1 97 ? -12.162 -16.435 6.712 1.00 91.06 97 LEU A C 1
ATOM 772 O O . LEU A 1 97 ? -11.859 -17.092 5.721 1.00 91.06 97 LEU A O 1
ATOM 776 N N . ILE A 1 98 ? -12.301 -15.102 6.674 1.00 88.94 98 ILE A N 1
ATOM 777 C CA . ILE A 1 98 ? -12.082 -14.312 5.446 1.00 88.94 98 ILE A CA 1
ATOM 778 C C . ILE A 1 98 ? -10.666 -14.539 4.898 1.00 88.94 98 ILE A C 1
ATOM 780 O O . ILE A 1 98 ? -10.505 -14.781 3.704 1.00 88.94 98 ILE A O 1
ATOM 784 N N . GLY A 1 99 ? -9.646 -14.503 5.763 1.00 87.25 99 GLY A N 1
ATOM 785 C CA . GLY A 1 99 ? -8.263 -14.741 5.353 1.00 87.25 99 GLY A CA 1
ATOM 786 C C . GLY A 1 99 ? -8.061 -16.129 4.746 1.00 87.25 99 GLY A C 1
ATOM 787 O O . GLY A 1 99 ? -7.381 -16.258 3.733 1.00 87.25 99 GLY A O 1
ATOM 788 N N . LEU A 1 100 ? -8.694 -17.156 5.318 1.00 93.38 100 LEU A N 1
ATOM 789 C CA . LEU A 1 100 ? -8.614 -18.531 4.826 1.00 93.38 100 LEU A CA 1
ATOM 790 C C . LEU A 1 100 ? -9.309 -18.705 3.469 1.00 93.38 100 LEU A C 1
ATOM 792 O O . LEU A 1 100 ? -8.777 -19.398 2.607 1.00 93.38 100 LEU A O 1
ATOM 796 N N . VAL A 1 101 ? -10.452 -18.047 3.253 1.00 95.00 101 VAL A N 1
ATOM 797 C CA . VAL A 1 101 ? -11.154 -18.054 1.957 1.00 95.00 101 VAL A CA 1
ATOM 798 C C . VAL A 1 101 ? -10.294 -17.413 0.868 1.00 95.00 101 VAL A C 1
ATOM 800 O O . VAL A 1 101 ? -10.072 -18.037 -0.165 1.00 95.00 101 VAL A O 1
ATOM 803 N N . ILE A 1 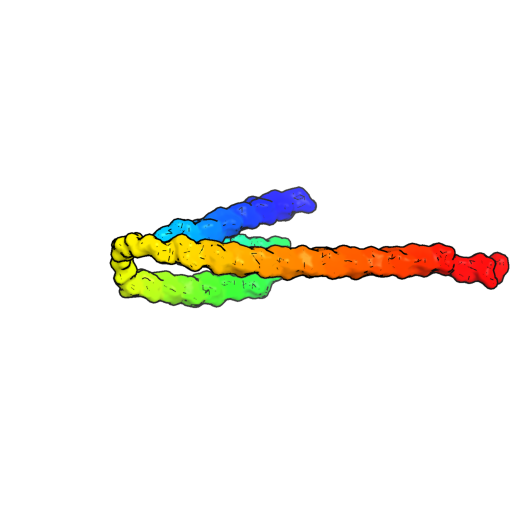102 ? -9.729 -16.229 1.124 1.00 92.69 102 ILE A N 1
ATOM 804 C CA . ILE A 1 102 ? -8.829 -15.551 0.171 1.00 92.69 102 ILE A CA 1
ATOM 805 C C . ILE A 1 102 ? -7.593 -16.417 -0.128 1.00 92.69 102 ILE A C 1
ATOM 807 O O . ILE A 1 102 ? -7.126 -16.485 -1.264 1.00 92.69 102 ILE A O 1
ATOM 811 N N . LEU A 1 103 ? -7.058 -17.106 0.885 1.00 93.19 103 LEU A N 1
ATOM 812 C CA . LEU A 1 103 ? -5.899 -17.985 0.731 1.00 93.19 103 LEU A CA 1
ATOM 813 C C . LEU A 1 103 ? -6.230 -19.204 -0.143 1.00 93.19 103 LEU A C 1
ATOM 815 O O . LEU A 1 103 ? -5.434 -19.569 -1.008 1.00 93.19 103 LEU A O 1
ATOM 819 N N . LEU A 1 104 ? -7.415 -19.794 0.029 1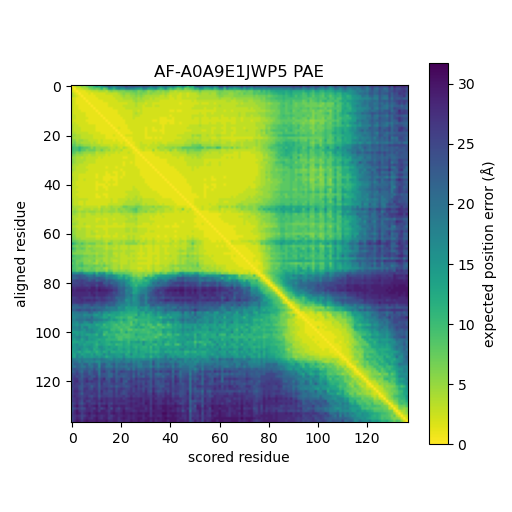.00 95.06 104 LEU A N 1
ATOM 820 C CA . LEU A 1 104 ? -7.907 -20.860 -0.845 1.00 95.06 104 LEU A CA 1
ATOM 821 C C . LEU A 1 104 ? -8.081 -20.370 -2.287 1.00 95.06 104 LEU A C 1
ATOM 823 O O . LEU A 1 104 ? -7.600 -21.038 -3.201 1.00 95.06 104 LEU A O 1
ATOM 827 N N . GLU A 1 105 ? -8.685 -19.197 -2.499 1.00 90.75 105 GLU A N 1
ATOM 828 C CA . GLU A 1 105 ? -8.820 -18.598 -3.835 1.00 90.75 105 GLU A CA 1
ATOM 829 C C . GLU A 1 105 ? -7.450 -18.416 -4.508 1.00 90.75 105 GLU A C 1
ATOM 831 O O . GLU A 1 105 ? -7.255 -18.855 -5.643 1.00 90.75 105 GLU A O 1
ATOM 836 N N . LEU A 1 106 ? -6.458 -17.878 -3.792 1.00 91.19 106 LEU A N 1
ATOM 837 C CA . LEU A 1 106 ? -5.096 -17.721 -4.312 1.00 91.19 106 LEU A CA 1
ATOM 838 C C . LEU A 1 106 ? -4.451 -19.057 -4.695 1.00 91.19 106 LEU A C 1
ATOM 840 O O . LEU A 1 106 ? -3.874 -19.160 -5.778 1.00 91.19 106 LEU A O 1
ATOM 844 N N . ILE A 1 107 ? -4.572 -20.086 -3.850 1.00 92.56 107 ILE A N 1
ATOM 845 C CA . ILE A 1 107 ? -4.054 -21.426 -4.165 1.00 92.56 107 ILE A CA 1
ATOM 846 C C . ILE A 1 107 ? -4.711 -21.957 -5.440 1.00 92.56 107 ILE A C 1
ATOM 848 O O . ILE A 1 107 ? -4.011 -22.462 -6.318 1.00 92.56 107 ILE A O 1
ATOM 852 N N . THR A 1 108 ? -6.033 -21.820 -5.567 1.00 92.31 108 THR A N 1
ATOM 853 C CA . THR A 1 108 ? -6.749 -22.307 -6.752 1.00 92.31 108 THR A CA 1
ATOM 854 C C . THR A 1 108 ? -6.332 -21.576 -8.026 1.00 92.31 108 THR A C 1
ATOM 856 O O . THR A 1 108 ? -6.100 -22.237 -9.037 1.00 92.31 108 THR A O 1
ATOM 859 N N . LEU A 1 109 ? -6.152 -20.250 -7.983 1.00 88.38 109 LEU A N 1
ATOM 860 C CA . LEU A 1 109 ? -5.691 -19.469 -9.136 1.00 88.38 109 LEU A CA 1
ATOM 861 C C . LEU A 1 109 ? -4.271 -19.856 -9.562 1.00 88.38 109 LEU A C 1
ATOM 863 O O . LEU A 1 109 ? -4.021 -20.058 -10.750 1.00 88.38 109 LEU A O 1
ATOM 867 N N . ILE A 1 110 ? -3.356 -20.013 -8.602 1.00 90.19 110 ILE A N 1
ATOM 868 C CA . ILE A 1 110 ? -1.969 -20.420 -8.872 1.00 90.19 110 ILE A CA 1
ATOM 869 C C . ILE A 1 110 ? -1.931 -21.831 -9.469 1.00 90.19 110 ILE A C 1
ATOM 871 O O . ILE A 1 110 ? -1.211 -22.082 -10.439 1.00 90.19 110 ILE A O 1
ATOM 875 N N . TRP A 1 111 ? -2.723 -22.755 -8.920 1.00 88.31 111 TRP A N 1
ATOM 876 C CA . TRP A 1 111 ? -2.788 -24.129 -9.410 1.00 88.31 111 TRP A CA 1
ATOM 877 C C . TRP A 1 111 ? -3.355 -24.184 -10.832 1.00 88.31 111 TRP A C 1
ATOM 879 O O . TRP A 1 111 ? -2.734 -24.785 -11.710 1.00 88.31 111 TRP A O 1
ATOM 889 N N . LEU A 1 112 ? -4.457 -23.471 -11.093 1.00 85.25 112 LEU A N 1
ATOM 890 C CA . LEU A 1 112 ? -5.064 -23.370 -12.421 1.00 85.25 112 LEU A CA 1
ATOM 891 C C . LEU A 1 112 ? -4.070 -22.816 -13.450 1.00 85.25 112 LEU A C 1
ATOM 893 O O . LEU A 1 112 ? -3.879 -23.409 -14.513 1.00 85.25 112 LEU A O 1
ATOM 897 N N . GLN A 1 113 ? -3.368 -21.736 -13.109 1.00 79.88 113 GLN A N 1
ATOM 898 C CA . GLN A 1 113 ? -2.349 -21.159 -13.980 1.00 79.88 113 GLN A CA 1
ATOM 899 C C . GLN A 1 113 ? -1.211 -22.156 -14.269 1.00 79.88 113 GLN A C 1
ATOM 901 O O . GLN A 1 113 ? -0.795 -22.287 -15.419 1.00 79.88 113 GLN A O 1
ATOM 906 N N . SER A 1 114 ? -0.750 -22.921 -13.273 1.00 74.12 114 SER A N 1
ATOM 907 C CA . SER A 1 114 ? 0.294 -23.939 -13.481 1.00 74.12 114 SER A CA 1
ATOM 908 C C . SER A 1 114 ? -0.136 -25.072 -14.426 1.00 74.12 114 SER A C 1
ATOM 910 O O . SER A 1 114 ? 0.676 -25.559 -15.213 1.00 74.12 114 SER A O 1
ATOM 912 N N . THR A 1 115 ? -1.415 -25.467 -14.398 1.00 73.69 115 THR A N 1
ATOM 913 C CA . THR A 1 115 ? -1.938 -26.529 -15.276 1.00 73.69 115 THR A CA 1
ATOM 914 C C . THR A 1 115 ? -2.008 -26.099 -16.741 1.00 73.69 115 THR A C 1
ATOM 916 O O . THR A 1 115 ? -1.633 -26.876 -17.615 1.00 73.69 115 THR A O 1
ATOM 919 N N . GLN A 1 116 ? -2.367 -24.840 -17.009 1.00 68.06 116 GLN A N 1
ATOM 920 C CA . GLN A 1 116 ? -2.382 -24.256 -18.357 1.00 68.06 116 GLN A CA 1
ATOM 921 C C . GLN A 1 116 ? -0.988 -24.202 -19.004 1.00 68.06 116 GLN A C 1
ATOM 923 O O . GLN A 1 116 ? -0.834 -24.516 -20.187 1.00 68.06 116 GLN A O 1
ATOM 928 N N . PHE A 1 117 ? 0.049 -23.862 -18.230 1.00 62.00 117 PHE A N 1
ATOM 929 C CA . PHE A 1 117 ? 1.427 -23.889 -18.734 1.00 62.00 117 PHE A CA 1
ATOM 930 C C . PHE A 1 117 ? 1.887 -25.312 -19.068 1.00 62.00 117 PHE A C 1
ATOM 932 O O . PHE A 1 117 ? 2.548 -25.516 -20.084 1.00 62.00 117 PHE A O 1
ATOM 939 N N . LYS A 1 118 ? 1.472 -26.302 -18.270 1.00 65.69 118 LYS A N 1
ATOM 940 C CA . LYS A 1 118 ? 1.844 -27.707 -18.466 1.00 65.69 118 LYS A CA 1
ATOM 941 C C . LYS A 1 118 ? 1.165 -28.349 -19.683 1.00 65.69 118 LYS A C 1
ATOM 943 O O . LYS A 1 118 ? 1.802 -29.134 -20.380 1.00 65.69 118 LYS A O 1
ATOM 948 N N . GLU A 1 119 ? -0.094 -28.011 -19.968 1.00 64.94 119 GLU A N 1
ATOM 949 C CA . GLU A 1 119 ? -0.780 -28.473 -21.188 1.00 64.94 119 GLU A CA 1
ATOM 950 C C . GLU A 1 119 ? -0.180 -27.853 -22.455 1.00 64.94 119 GLU A C 1
ATOM 952 O O . GLU A 1 119 ? 0.017 -28.552 -23.448 1.00 64.94 119 GLU A O 1
ATOM 957 N N . THR A 1 120 ? 0.187 -26.570 -22.407 1.00 64.56 120 THR A N 1
ATOM 958 C CA . THR A 1 120 ? 0.811 -25.879 -23.547 1.00 64.56 120 THR A CA 1
ATOM 959 C C . THR A 1 120 ? 2.182 -26.480 -23.888 1.00 64.56 120 THR A C 1
ATOM 961 O O . THR A 1 120 ? 2.481 -26.710 -25.058 1.00 64.56 120 THR A O 1
ATOM 964 N N . GLU A 1 121 ? 2.995 -26.816 -22.882 1.00 63.44 121 GLU A N 1
ATOM 965 C CA . GLU A 1 121 ? 4.289 -27.492 -23.071 1.00 63.44 121 GLU A CA 1
ATOM 966 C C . GLU A 1 121 ? 4.136 -28.927 -23.606 1.00 63.44 121 GLU A C 1
ATOM 968 O O . GLU A 1 121 ? 4.900 -29.356 -24.472 1.00 63.44 121 GLU A O 1
ATOM 973 N N . ALA A 1 122 ? 3.122 -29.665 -23.136 1.00 64.44 122 ALA A N 1
ATOM 974 C CA . ALA A 1 122 ? 2.857 -31.034 -23.577 1.00 64.44 122 ALA A CA 1
ATOM 975 C C . ALA A 1 122 ? 2.385 -31.106 -25.041 1.00 64.44 122 ALA A C 1
ATOM 977 O O . ALA A 1 122 ? 2.797 -32.006 -25.774 1.00 64.44 122 ALA A O 1
ATOM 978 N N . ILE A 1 123 ? 1.565 -30.148 -25.489 1.00 67.19 123 ILE A N 1
ATOM 979 C CA . ILE A 1 123 ? 1.097 -30.069 -26.882 1.00 67.19 123 ILE A CA 1
ATOM 980 C C . ILE A 1 123 ? 2.253 -29.698 -27.822 1.00 67.19 123 ILE A C 1
ATOM 982 O O . ILE A 1 123 ? 2.404 -30.315 -28.874 1.00 67.19 123 ILE A O 1
ATOM 986 N N . VAL A 1 124 ? 3.109 -28.745 -27.434 1.00 67.81 124 VAL A N 1
ATOM 987 C CA . VAL A 1 124 ? 4.272 -28.333 -28.241 1.00 67.81 124 VAL A CA 1
ATOM 988 C C . VAL A 1 124 ? 5.333 -29.439 -28.307 1.00 67.81 124 VAL A C 1
ATOM 990 O O . VAL A 1 124 ? 5.885 -29.683 -29.374 1.00 67.81 124 VAL A O 1
ATOM 993 N N . SER A 1 125 ? 5.580 -30.163 -27.211 1.00 65.88 125 SER A N 1
ATOM 994 C CA . SER A 1 125 ? 6.502 -31.311 -27.192 1.00 65.88 125 SER A CA 1
ATOM 995 C C . SER A 1 125 ? 6.026 -32.460 -28.092 1.00 65.88 125 SER A C 1
ATOM 997 O O . SER A 1 125 ? 6.803 -32.974 -28.896 1.00 65.88 125 SER A O 1
ATOM 999 N N . ASN A 1 126 ? 4.738 -32.819 -28.032 1.00 66.62 126 ASN A N 1
ATOM 1000 C CA . ASN A 1 126 ? 4.173 -33.850 -28.909 1.00 66.62 126 ASN A CA 1
ATOM 1001 C C . ASN A 1 126 ? 4.170 -33.414 -30.383 1.00 66.62 126 ASN A C 1
ATOM 1003 O O . ASN A 1 126 ? 4.509 -34.219 -31.243 1.00 66.62 126 ASN A O 1
ATOM 1007 N N . ALA A 1 127 ? 3.891 -32.140 -30.679 1.00 65.62 127 ALA A N 1
ATOM 1008 C CA . ALA A 1 127 ? 3.951 -31.605 -32.042 1.00 65.62 127 ALA A CA 1
ATOM 1009 C C . ALA A 1 127 ? 5.382 -31.526 -32.617 1.00 65.62 127 ALA A C 1
ATOM 1011 O O . ALA A 1 127 ? 5.550 -31.547 -33.831 1.00 65.62 127 ALA A O 1
ATOM 1012 N N . LEU A 1 128 ? 6.412 -31.429 -31.767 1.00 65.56 128 LEU A N 1
ATOM 1013 C CA . LEU A 1 128 ? 7.822 -31.500 -32.178 1.00 65.56 128 LEU A CA 1
ATOM 1014 C C . LEU A 1 128 ? 8.354 -32.944 -32.246 1.00 65.56 128 LEU A C 1
ATOM 1016 O O . LEU A 1 128 ? 9.314 -33.207 -32.969 1.00 65.56 128 LEU A O 1
ATOM 1020 N N . SER A 1 129 ? 7.759 -33.875 -31.489 1.00 64.00 129 SER A N 1
ATOM 1021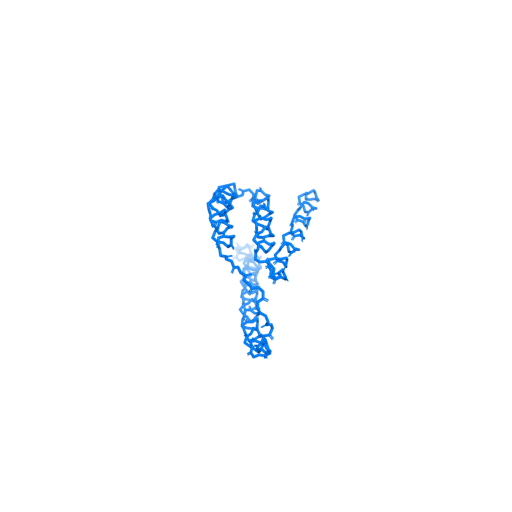 C CA . SER A 1 129 ? 8.086 -35.307 -31.542 1.00 64.00 129 SER A CA 1
ATOM 1022 C C . SER A 1 129 ? 7.430 -36.000 -32.736 1.00 64.00 129 SER A C 1
ATOM 1024 O O . SER A 1 129 ? 8.023 -36.922 -33.297 1.00 64.00 129 SER A O 1
ATOM 1026 N N . GLU A 1 130 ? 6.247 -35.552 -33.160 1.00 63.53 130 GLU A N 1
ATOM 1027 C CA . GLU A 1 130 ? 5.644 -35.933 -34.438 1.00 63.53 130 GLU A CA 1
ATOM 1028 C C . GLU A 1 130 ? 6.292 -35.127 -35.573 1.00 63.53 130 GLU A C 1
ATOM 1030 O O . GLU A 1 130 ? 5.719 -34.213 -36.160 1.00 63.53 130 GLU A O 1
ATOM 1035 N N . ASN A 1 131 ? 7.553 -35.446 -35.872 1.00 62.34 131 ASN A N 1
ATOM 1036 C CA . ASN A 1 131 ? 8.209 -34.937 -37.069 1.00 62.34 131 ASN A CA 1
ATOM 1037 C C . ASN A 1 131 ? 7.593 -35.617 -38.303 1.00 62.34 131 ASN A C 1
ATOM 1039 O O . ASN A 1 131 ? 7.998 -36.711 -38.701 1.00 62.34 131 ASN A O 1
ATOM 1043 N N . ASN A 1 132 ? 6.655 -34.919 -38.947 1.00 65.69 132 ASN A N 1
ATOM 1044 C CA . ASN A 1 132 ? 5.988 -35.306 -40.204 1.00 65.69 132 ASN A CA 1
ATOM 1045 C C . ASN A 1 132 ? 6.958 -35.545 -41.386 1.00 65.69 132 ASN A C 1
ATOM 1047 O O . ASN A 1 132 ? 6.541 -35.915 -42.480 1.00 65.69 132 ASN A O 1
ATOM 1051 N N . THR A 1 133 ? 8.251 -35.286 -41.194 1.00 66.31 133 THR A N 1
ATOM 1052 C CA . THR A 1 133 ? 9.332 -35.492 -42.160 1.00 66.31 133 THR A CA 1
ATOM 1053 C C . THR A 1 133 ? 9.805 -36.944 -42.266 1.00 66.31 133 THR A C 1
ATOM 1055 O O . THR A 1 133 ? 10.415 -37.268 -43.276 1.00 66.31 133 THR A O 1
ATOM 1058 N N . LEU A 1 134 ? 9.512 -37.823 -41.296 1.00 57.78 134 LEU A N 1
ATOM 1059 C CA . LEU A 1 134 ? 9.838 -39.263 -41.372 1.00 57.78 134 LEU A CA 1
ATOM 1060 C C . LEU A 1 134 ? 8.732 -40.116 -42.024 1.00 57.78 134 LEU A C 1
ATOM 1062 O O . LEU A 1 134 ? 8.995 -41.225 -42.470 1.00 57.78 134 LEU A O 1
ATOM 1066 N N . GLU A 1 135 ? 7.508 -39.593 -42.119 1.00 61.22 135 GLU A N 1
ATOM 1067 C CA . GLU A 1 135 ? 6.360 -40.257 -42.767 1.00 61.22 135 GLU A CA 1
ATOM 1068 C C . GLU A 1 135 ? 6.340 -40.062 -44.299 1.00 61.22 135 GLU A C 1
ATOM 1070 O O . GLU A 1 135 ? 5.514 -40.649 -44.997 1.00 61.22 135 GLU A O 1
ATOM 1075 N N . LEU A 1 136 ? 7.241 -39.233 -44.843 1.00 58.44 136 LEU A N 1
ATOM 1076 C CA . LEU A 1 136 ? 7.275 -38.850 -46.261 1.00 58.44 136 LEU A CA 1
ATOM 1077 C C . LEU A 1 136 ? 8.513 -39.345 -47.038 1.00 58.44 136 LEU A C 1
ATOM 1079 O O . LEU A 1 136 ? 8.643 -38.995 -48.214 1.00 58.44 136 LEU A O 1
ATOM 1083 N N . GLY A 1 137 ? 9.378 -40.184 -46.449 1.00 52.56 137 GLY A N 1
ATOM 1084 C CA . GLY A 1 137 ? 10.488 -40.839 -47.166 1.00 52.56 137 GLY A CA 1
ATOM 1085 C C . GLY A 1 137 ? 11.733 -41.096 -46.337 1.00 52.56 137 GLY A C 1
ATOM 1086 O O . GLY A 1 137 ? 12.372 -40.103 -45.930 1.00 52.56 137 GLY A O 1
#

Foldseek 3Di:
DVVLVVLLVVLVVLLVVLCCQLVVDPQNLSNLVSVLSNLLSVLVVCVSVVNNVVSVCSCCPVNNPVSVVVNVVSVVPPPDPDDDDPPPVVCVVVVVVVVVVVVVVVVVVVVVVVVVVVVVVVVVVVVVVPPVVVVPD

pLDDT: mean 84.09, std 14.08, range [52.56, 97.5]

Mean predicted aligned error: 12.25 Å

Secondary structure (DSSP, 8-state):
-HHHHHHHHHHHHHHHHHHHHHHH-SSHHHHHHHHHHHHHHHHHHHHHTT-HHHHHHIIIIIIIIIIHHHHHHHHHS--------S-GGGTHHHHHHHHHHHHHHHHHHHHHHHHHHHHHHHHHHHHHHS-TTSS--